Protein AF-A0A815FFQ5-F1 (afdb_monomer_lite)

Foldseek 3Di:
DVVVVVVVPPPPPPDPDDQFDWDWAADDPVRDDPPDDRTFIWGFHDADPNDTDTHGDDD

Radius of gyration: 14.05 Å; chains: 1; bounding box: 30×39×25 Å

Structure (mmCIF, N/CA/C/O backbone):
data_AF-A0A815FFQ5-F1
#
_entry.id   AF-A0A815FFQ5-F1
#
loop_
_atom_site.group_PDB
_atom_site.id
_atom_site.type_symbol
_atom_site.label_atom_id
_atom_site.label_alt_id
_atom_site.label_comp_id
_atom_site.label_asym_id
_atom_site.label_entity_id
_atom_site.label_seq_id
_atom_site.pdbx_PDB_ins_code
_atom_site.Cartn_x
_atom_site.Cartn_y
_atom_site.Cartn_z
_atom_site.occupancy
_atom_site.B_iso_or_equiv
_atom_site.auth_seq_id
_atom_site.auth_comp_id
_atom_site.auth_asym_id
_atom_site.auth_atom_id
_atom_site.pdbx_PDB_model_num
ATOM 1 N N . ALA A 1 1 ? 16.039 26.507 4.732 1.00 48.53 1 ALA A N 1
ATOM 2 C CA . ALA A 1 1 ? 15.706 25.382 5.631 1.00 48.53 1 ALA A CA 1
ATOM 3 C C . ALA A 1 1 ? 14.197 25.129 5.677 1.00 48.53 1 ALA A C 1
ATOM 5 O O . ALA A 1 1 ? 13.791 23.976 5.655 1.00 48.53 1 ALA A O 1
ATOM 6 N N . ASP A 1 2 ? 13.370 26.179 5.635 1.00 47.69 2 ASP A N 1
ATOM 7 C CA . ASP A 1 2 ? 11.907 26.075 5.790 1.00 47.69 2 ASP A CA 1
ATOM 8 C C . ASP A 1 2 ? 11.163 25.329 4.668 1.00 47.69 2 ASP A C 1
ATOM 10 O O . ASP A 1 2 ? 10.065 24.824 4.888 1.00 47.69 2 ASP A O 1
ATOM 14 N N . GLN A 1 3 ? 11.760 25.192 3.479 1.00 49.06 3 GLN A N 1
ATOM 15 C CA . GLN A 1 3 ? 11.131 24.514 2.337 1.00 49.06 3 GLN A CA 1
ATOM 16 C C . GLN A 1 3 ? 10.952 22.998 2.556 1.00 49.06 3 GLN A C 1
ATOM 18 O O . GLN A 1 3 ? 9.998 22.417 2.042 1.00 49.06 3 GLN A O 1
ATOM 23 N N . PHE A 1 4 ? 11.827 22.355 3.342 1.00 46.12 4 PHE A N 1
ATOM 24 C CA . PHE A 1 4 ? 11.740 20.913 3.622 1.00 46.12 4 PHE A CA 1
ATOM 25 C C . PHE A 1 4 ? 10.560 20.565 4.537 1.00 46.12 4 PHE A C 1
ATOM 27 O O . PHE A 1 4 ? 9.960 19.503 4.388 1.00 46.12 4 PHE A O 1
ATOM 34 N N . LEU A 1 5 ? 10.179 21.474 5.440 1.00 50.78 5 LEU A N 1
ATOM 35 C CA . LEU A 1 5 ? 9.080 21.257 6.384 1.00 50.78 5 LEU A CA 1
ATOM 36 C C . LEU A 1 5 ? 7.694 21.441 5.739 1.00 50.78 5 LEU A C 1
ATOM 38 O O . LEU A 1 5 ? 6.699 20.938 6.250 1.00 50.78 5 LEU A O 1
ATOM 42 N N . GLN A 1 6 ? 7.618 22.149 4.609 1.00 49.03 6 GLN A N 1
ATOM 43 C CA . GLN A 1 6 ? 6.350 22.438 3.930 1.00 49.03 6 GLN A CA 1
ATOM 44 C C . GLN A 1 6 ? 5.834 21.256 3.088 1.00 49.03 6 GLN A C 1
ATOM 46 O O . GLN A 1 6 ? 4.625 21.128 2.894 1.00 49.03 6 GLN A O 1
ATOM 51 N N . ASN A 1 7 ? 6.715 20.359 2.627 1.00 47.62 7 ASN A N 1
ATOM 52 C CA . ASN A 1 7 ? 6.328 19.230 1.768 1.00 47.62 7 ASN A CA 1
ATOM 53 C C . ASN A 1 7 ? 5.803 18.004 2.532 1.00 47.62 7 ASN A C 1
ATOM 55 O O . ASN A 1 7 ? 5.077 17.201 1.953 1.00 47.62 7 ASN A O 1
ATOM 59 N N . THR A 1 8 ? 6.089 17.874 3.827 1.00 50.22 8 THR A N 1
ATOM 60 C CA . THR A 1 8 ? 5.557 16.791 4.675 1.00 50.22 8 THR A CA 1
ATOM 61 C C . THR A 1 8 ? 4.105 17.021 5.111 1.00 50.22 8 THR A C 1
ATOM 63 O O . THR A 1 8 ? 3.438 16.085 5.551 1.00 50.22 8 THR A O 1
ATOM 66 N N . ALA A 1 9 ? 3.580 18.244 4.965 1.00 48.50 9 ALA A N 1
ATOM 67 C CA . ALA A 1 9 ? 2.255 18.635 5.452 1.00 48.50 9 ALA A CA 1
ATOM 68 C C . ALA A 1 9 ? 1.123 18.539 4.411 1.00 48.50 9 ALA A C 1
ATOM 70 O O . ALA A 1 9 ? -0.046 18.664 4.783 1.00 48.50 9 ALA A O 1
ATOM 71 N N . LYS A 1 10 ? 1.411 18.268 3.127 1.00 49.81 10 LYS A N 1
ATOM 72 C CA . LYS A 1 10 ? 0.364 17.879 2.165 1.00 49.81 10 LYS A CA 1
ATOM 73 C C . LYS A 1 10 ? -0.040 16.429 2.423 1.00 49.81 10 LYS A C 1
ATOM 75 O O . LYS A 1 10 ? 0.229 15.533 1.627 1.00 49.81 10 LYS A O 1
ATOM 80 N N . ARG A 1 11 ? -0.729 16.202 3.542 1.00 56.34 11 ARG A N 1
ATOM 81 C CA . ARG A 1 11 ? -1.603 15.041 3.676 1.00 56.34 11 ARG A CA 1
ATOM 82 C C . ARG A 1 11 ? -2.643 15.196 2.575 1.00 56.34 11 ARG A C 1
ATOM 84 O O . ARG A 1 11 ? -3.543 16.026 2.700 1.00 56.34 11 ARG A O 1
ATOM 91 N N . HIS A 1 12 ? -2.479 14.474 1.466 1.00 55.72 12 HIS A N 1
ATOM 92 C CA . HIS A 1 12 ? -3.600 14.275 0.559 1.00 55.72 12 HIS A CA 1
ATOM 93 C C . HIS A 1 12 ? -4.730 13.774 1.444 1.00 55.72 12 HIS A C 1
ATOM 95 O O . HIS A 1 12 ? -4.543 12.808 2.187 1.00 55.72 12 HIS A O 1
ATOM 101 N N . LYS A 1 13 ? -5.845 14.507 1.459 1.00 55.78 13 LYS A N 1
ATOM 102 C CA . LYS A 1 13 ? -7.049 14.038 2.128 1.00 55.78 13 LYS A CA 1
ATOM 103 C C . LYS A 1 13 ? -7.324 12.689 1.476 1.00 55.78 13 LYS A C 1
ATOM 105 O O . LYS A 1 13 ? -7.589 12.656 0.275 1.00 55.78 13 LYS A O 1
ATOM 110 N N . LEU A 1 14 ? -7.096 11.602 2.213 1.00 65.31 14 LEU A N 1
ATOM 111 C CA . LEU A 1 14 ? -7.420 10.278 1.712 1.00 65.31 14 LEU A CA 1
ATOM 112 C C . LEU A 1 14 ? -8.906 10.356 1.377 1.00 65.31 14 LEU A C 1
ATOM 114 O O . LEU A 1 14 ? -9.687 10.860 2.188 1.00 65.31 14 LEU A O 1
ATOM 118 N N . ALA A 1 15 ? -9.262 9.993 0.146 1.00 69.75 15 ALA A N 1
ATOM 119 C CA . ALA A 1 15 ? -10.664 9.798 -0.179 1.00 69.75 15 ALA A CA 1
ATOM 120 C C . ALA A 1 15 ? -11.241 8.802 0.836 1.00 69.75 15 ALA A C 1
ATOM 122 O O . ALA A 1 15 ? -10.492 7.984 1.374 1.00 69.75 15 ALA A O 1
ATOM 123 N N . ASP A 1 16 ? -12.537 8.883 1.120 1.00 79.75 16 ASP A N 1
ATOM 124 C CA . ASP A 1 16 ? -13.181 7.866 1.946 1.00 79.75 16 ASP A CA 1
ATOM 125 C C . ASP A 1 16 ? -13.057 6.528 1.199 1.00 79.75 16 ASP A C 1
ATOM 127 O O . ASP A 1 16 ? -13.707 6.313 0.175 1.00 79.75 16 ASP A O 1
ATOM 131 N N . LEU A 1 17 ? -12.127 5.683 1.649 1.00 86.81 17 LEU A N 1
ATOM 132 C CA . LEU A 1 17 ? -11.826 4.384 1.055 1.00 86.81 17 LEU A CA 1
ATOM 133 C C . LEU A 1 17 ? -12.717 3.335 1.702 1.00 86.81 17 LEU A C 1
ATOM 135 O O . LEU A 1 17 ? -12.949 3.391 2.904 1.00 86.81 17 LEU A O 1
ATOM 139 N N . ASN A 1 18 ? -13.152 2.342 0.939 1.00 91.44 18 ASN A N 1
ATOM 140 C CA . ASN A 1 18 ? -13.907 1.202 1.441 1.00 91.44 18 ASN A CA 1
ATOM 141 C C . ASN A 1 18 ? -13.081 -0.085 1.360 1.00 91.44 18 ASN A C 1
ATOM 143 O O . ASN A 1 18 ? -12.144 -0.210 0.571 1.00 91.44 18 ASN A O 1
ATOM 147 N N . VAL A 1 19 ? -13.441 -1.075 2.180 1.00 93.75 19 VAL A N 1
ATOM 148 C CA . VAL A 1 19 ? -12.884 -2.430 2.056 1.00 93.75 19 VAL A 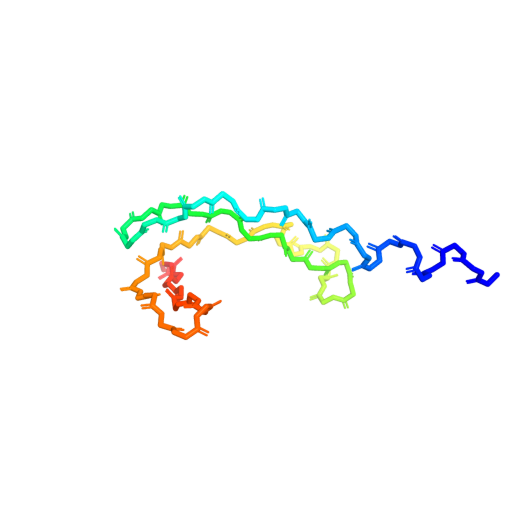CA 1
ATOM 149 C C . VAL A 1 19 ? -13.237 -2.989 0.675 1.00 93.75 19 VAL A C 1
ATOM 151 O O . VAL A 1 19 ? -14.399 -2.967 0.278 1.00 93.75 19 VAL A O 1
ATOM 154 N N . GLY A 1 20 ? -12.231 -3.498 -0.036 1.00 93.38 20 GLY A N 1
ATOM 155 C CA . GLY A 1 20 ? -12.332 -3.975 -1.416 1.00 93.38 20 GLY A CA 1
ATOM 156 C C . GLY A 1 20 ? -11.869 -2.971 -2.475 1.00 93.38 20 GLY A C 1
ATOM 157 O O . GLY A 1 20 ? -11.702 -3.368 -3.626 1.00 93.38 20 GLY A O 1
ATOM 158 N N . ASP A 1 21 ? -11.614 -1.711 -2.114 1.00 92.56 21 ASP A N 1
ATOM 159 C CA . ASP A 1 21 ? -11.123 -0.721 -3.072 1.00 92.56 21 ASP A CA 1
ATOM 160 C C . ASP A 1 21 ? -9.671 -0.998 -3.477 1.00 92.56 21 ASP A C 1
ATOM 162 O O . ASP A 1 21 ? -8.810 -1.299 -2.641 1.00 92.56 21 ASP A O 1
ATOM 166 N N . ASN A 1 22 ? -9.394 -0.827 -4.771 1.00 93.00 22 ASN A N 1
ATOM 167 C CA . ASN A 1 22 ? -8.039 -0.833 -5.308 1.00 93.00 22 ASN A CA 1
ATOM 168 C C . ASN A 1 22 ? -7.417 0.551 -5.119 1.00 93.00 22 ASN A C 1
ATOM 170 O O . ASN A 1 22 ? -7.978 1.562 -5.546 1.00 93.00 22 ASN A O 1
ATOM 174 N N . VAL A 1 23 ? -6.230 0.593 -4.524 1.00 89.69 23 VAL A N 1
ATOM 175 C CA . VAL A 1 23 ? -5.505 1.826 -4.220 1.00 89.69 23 VAL A CA 1
ATOM 176 C C . VAL A 1 23 ? -4.085 1.773 -4.761 1.00 89.69 23 VAL A C 1
ATOM 178 O O . VAL A 1 23 ? -3.443 0.724 -4.793 1.00 89.69 23 VAL A O 1
ATOM 181 N N . LEU A 1 24 ? -3.587 2.935 -5.179 1.00 89.81 24 LEU A N 1
ATOM 182 C CA . LEU A 1 24 ? -2.219 3.113 -5.643 1.00 89.81 24 LEU A CA 1
ATOM 183 C C . LEU A 1 24 ? -1.437 3.887 -4.578 1.00 89.81 24 LEU A C 1
ATOM 185 O O . LEU A 1 24 ? -1.773 5.030 -4.267 1.00 89.81 24 LEU A O 1
ATOM 189 N N . ILE A 1 25 ? -0.412 3.263 -4.006 1.00 87.81 25 ILE A N 1
ATOM 190 C CA . ILE A 1 25 ? 0.352 3.815 -2.887 1.00 87.81 25 ILE A CA 1
ATOM 191 C C . ILE A 1 25 ? 1.679 4.350 -3.427 1.00 87.81 25 ILE A C 1
ATOM 193 O O . ILE A 1 25 ? 2.469 3.554 -3.937 1.00 87.81 25 ILE A O 1
ATOM 197 N N . PRO A 1 26 ? 1.954 5.661 -3.339 1.00 86.44 26 PRO A N 1
ATOM 198 C CA . PRO A 1 26 ? 3.231 6.206 -3.779 1.00 86.44 26 PRO A CA 1
ATOM 199 C C . PRO A 1 26 ? 4.357 5.762 -2.841 1.00 86.44 26 PRO A C 1
ATOM 201 O O . PRO A 1 26 ? 4.252 5.915 -1.623 1.00 86.44 26 PRO A O 1
ATOM 204 N N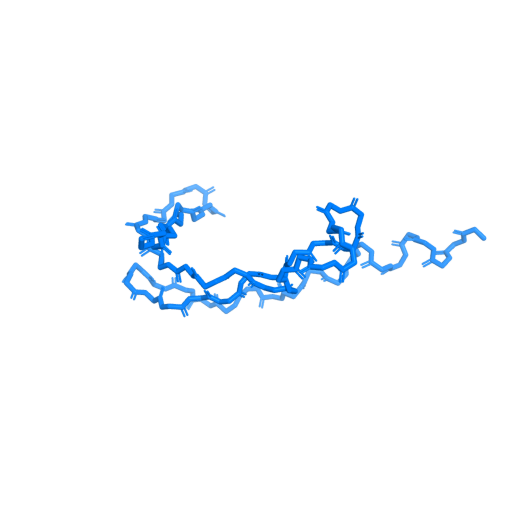 . VAL A 1 27 ? 5.444 5.248 -3.417 1.00 86.44 27 VAL A N 1
ATOM 205 C CA . VAL A 1 27 ? 6.670 4.926 -2.677 1.00 86.44 27 VAL A CA 1
ATOM 206 C C . VAL A 1 27 ? 7.479 6.218 -2.510 1.00 86.44 27 VAL A C 1
ATOM 208 O O . VAL A 1 27 ? 7.772 6.874 -3.520 1.00 86.44 27 VAL A O 1
ATOM 211 N N . PRO A 1 28 ? 7.825 6.628 -1.275 1.00 84.69 28 PRO A N 1
ATOM 212 C CA . PRO A 1 28 ? 8.630 7.822 -1.039 1.00 84.69 28 PRO A CA 1
ATOM 213 C C . PRO A 1 28 ? 9.987 7.741 -1.742 1.00 84.69 28 PRO A C 1
ATOM 215 O O . PRO A 1 28 ? 10.630 6.699 -1.727 1.00 84.69 28 PRO A O 1
ATOM 218 N N . ASP A 1 29 ? 10.470 8.859 -2.292 1.00 83.94 29 ASP A N 1
ATOM 219 C CA . ASP A 1 29 ? 11.765 8.893 -2.995 1.00 83.94 29 ASP A CA 1
ATOM 220 C C . ASP A 1 29 ? 12.958 8.493 -2.100 1.00 83.94 29 ASP A C 1
ATOM 222 O O . ASP A 1 29 ? 13.996 8.105 -2.620 1.00 83.94 29 ASP A O 1
ATOM 226 N N . VAL A 1 30 ? 12.824 8.587 -0.770 1.00 87.00 30 VAL A N 1
ATOM 227 C CA . VAL A 1 30 ? 13.861 8.165 0.194 1.00 87.00 30 VAL A CA 1
ATOM 228 C C . VAL A 1 30 ? 13.959 6.647 0.355 1.00 87.00 30 VAL A C 1
ATOM 230 O O . VAL A 1 30 ? 15.032 6.154 0.682 1.00 87.00 30 VAL A O 1
ATOM 233 N N . ASP A 1 31 ? 12.856 5.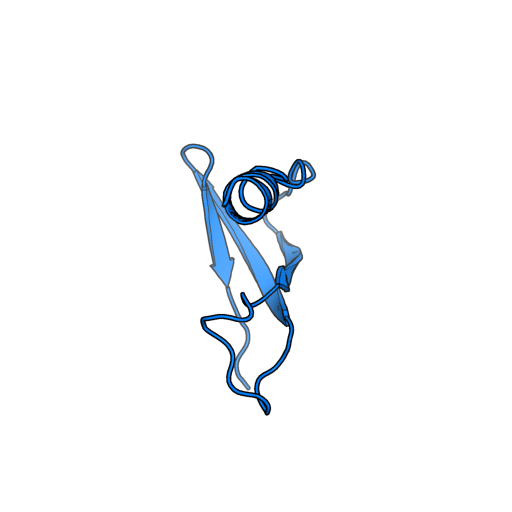934 0.122 1.00 75.94 31 ASP A N 1
ATOM 234 C CA . ASP A 1 31 ? 12.746 4.478 0.268 1.00 75.94 31 ASP A CA 1
ATOM 235 C C . ASP A 1 31 ? 12.851 3.762 -1.090 1.00 75.94 31 ASP A C 1
ATOM 237 O O . ASP A 1 31 ? 12.744 2.541 -1.151 1.00 75.94 31 ASP A O 1
ATOM 241 N N . ARG A 1 32 ? 13.009 4.525 -2.182 1.00 83.06 32 ARG A N 1
ATOM 242 C CA . ARG A 1 32 ? 12.931 4.045 -3.563 1.00 83.06 32 ARG A CA 1
ATOM 243 C C . ARG A 1 32 ? 14.310 4.045 -4.219 1.00 83.06 32 ARG A C 1
ATOM 245 O O . ARG A 1 32 ? 14.877 5.118 -4.439 1.00 83.06 32 ARG A O 1
ATOM 252 N N . ASP A 1 33 ? 14.803 2.882 -4.639 1.00 87.62 33 ASP A N 1
ATOM 253 C CA . ASP A 1 33 ? 15.940 2.821 -5.559 1.00 87.62 33 ASP A CA 1
ATOM 254 C C . ASP A 1 33 ? 15.544 3.359 -6.950 1.00 87.62 33 ASP A C 1
AT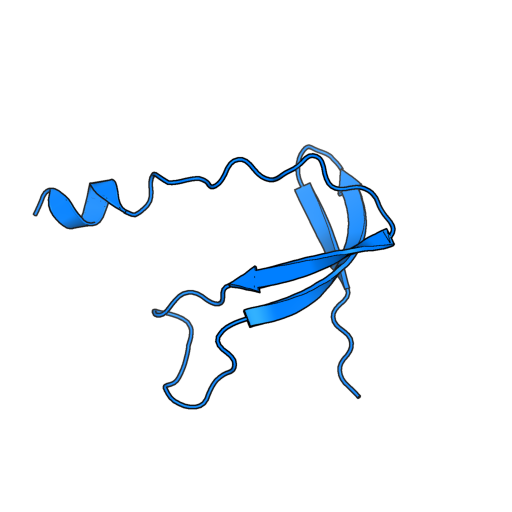OM 256 O O . ASP A 1 33 ? 14.367 3.363 -7.326 1.00 87.62 33 ASP A O 1
ATOM 260 N N . PRO A 1 34 ? 16.494 3.822 -7.784 1.00 83.88 34 PRO A N 1
ATOM 261 C CA . PRO A 1 34 ? 16.172 4.398 -9.093 1.00 83.88 34 PRO A CA 1
ATOM 262 C C . PRO A 1 34 ? 15.374 3.466 -10.018 1.00 83.88 34 PRO A C 1
ATOM 264 O O . PRO A 1 34 ? 14.674 3.943 -10.913 1.00 83.88 34 PRO A O 1
ATOM 267 N N . THR A 1 35 ? 15.497 2.155 -9.811 1.00 89.56 35 THR A N 1
ATOM 268 C CA . THR A 1 35 ? 14.824 1.103 -10.579 1.00 89.56 35 THR A CA 1
ATOM 269 C C . THR A 1 35 ? 13.493 0.653 -9.985 1.00 89.56 35 THR A C 1
ATOM 271 O O . THR A 1 35 ? 12.755 -0.057 -10.664 1.00 89.56 35 THR A O 1
ATOM 274 N N . ASP A 1 36 ? 13.169 1.051 -8.756 1.00 85.88 36 ASP A N 1
ATOM 275 C CA . ASP A 1 36 ? 11.964 0.584 -8.079 1.00 85.88 36 ASP A CA 1
ATOM 276 C C . ASP A 1 36 ? 10.701 1.225 -8.658 1.00 85.88 36 ASP A C 1
ATOM 278 O O . ASP A 1 36 ? 10.689 2.353 -9.174 1.00 85.88 36 ASP A O 1
ATOM 282 N N . ALA A 1 37 ? 9.588 0.503 -8.529 1.00 86.75 37 ALA A N 1
ATOM 283 C CA . ALA A 1 37 ? 8.282 1.012 -8.903 1.00 86.75 37 ALA A CA 1
ATOM 284 C C . ALA A 1 37 ? 7.952 2.286 -8.107 1.00 86.75 37 ALA A C 1
ATOM 286 O O . ALA A 1 37 ? 8.110 2.356 -6.890 1.00 86.75 37 ALA A O 1
ATOM 287 N N . ARG A 1 38 ? 7.437 3.313 -8.796 1.00 87.75 38 ARG A N 1
ATOM 288 C CA . ARG A 1 38 ? 7.027 4.566 -8.136 1.00 87.75 38 ARG A CA 1
ATOM 289 C C . ARG A 1 38 ? 5.813 4.396 -7.237 1.00 87.75 38 ARG A C 1
ATOM 291 O O . ARG A 1 38 ? 5.631 5.190 -6.320 1.00 87.75 38 ARG A O 1
ATOM 298 N N . ASN A 1 39 ? 4.971 3.412 -7.536 1.00 89.12 39 ASN A N 1
ATOM 299 C CA . ASN A 1 39 ? 3.773 3.139 -6.769 1.00 89.12 39 ASN A CA 1
ATOM 300 C C . ASN A 1 39 ? 3.539 1.634 -6.648 1.00 89.12 39 ASN A C 1
ATOM 302 O O . ASN A 1 39 ? 3.867 0.883 -7.565 1.00 89.12 39 ASN A O 1
ATOM 306 N N . VAL A 1 40 ? 2.898 1.237 -5.554 1.00 89.44 40 VAL A N 1
ATOM 307 C CA . VAL A 1 40 ? 2.447 -0.130 -5.288 1.00 89.44 40 VAL A CA 1
ATOM 308 C C . VAL A 1 40 ? 0.931 -0.187 -5.459 1.00 89.44 40 VAL A C 1
ATOM 310 O O . VAL A 1 40 ? 0.214 0.640 -4.893 1.00 89.44 40 VAL A O 1
ATOM 313 N N . LEU A 1 41 ? 0.438 -1.142 -6.250 1.00 91.69 41 LEU A N 1
ATOM 314 C CA . LEU A 1 41 ? -0.993 -1.427 -6.353 1.00 91.69 41 LEU A CA 1
ATOM 315 C C . LEU A 1 41 ? -1.399 -2.357 -5.206 1.00 91.69 41 LEU A C 1
ATOM 317 O O . LEU A 1 41 ? -0.789 -3.406 -5.015 1.00 91.69 41 LEU A O 1
ATOM 321 N N . ALA A 1 42 ? -2.425 -1.981 -4.453 1.00 92.12 42 ALA A N 1
ATOM 322 C CA . ALA A 1 42 ? -2.907 -2.753 -3.317 1.00 92.12 42 ALA A CA 1
ATOM 323 C C . ALA A 1 42 ? -4.434 -2.716 -3.222 1.00 92.12 42 ALA A C 1
ATOM 325 O O . ALA A 1 42 ? -5.088 -1.883 -3.849 1.00 92.12 42 ALA A O 1
ATOM 326 N N . VAL A 1 43 ? -4.996 -3.593 -2.396 1.00 94.19 43 VAL A N 1
ATOM 327 C CA . VAL A 1 43 ? -6.429 -3.638 -2.085 1.00 94.19 43 VAL A CA 1
ATOM 328 C C . VAL A 1 43 ? -6.639 -3.376 -0.600 1.00 94.19 43 VAL A C 1
ATOM 330 O O . VAL A 1 43 ? -5.908 -3.906 0.241 1.00 94.19 43 VAL A O 1
ATOM 333 N N . VAL A 1 44 ? -7.647 -2.577 -0.254 1.00 93.62 44 VAL A N 1
ATOM 334 C CA . VAL A 1 44 ? -8.038 -2.349 1.143 1.00 93.62 44 VAL A CA 1
ATOM 335 C C . VAL A 1 44 ? -8.702 -3.608 1.702 1.00 93.62 44 VAL A C 1
ATOM 337 O O . VAL A 1 44 ? -9.775 -4.005 1.258 1.00 93.62 44 VAL A O 1
ATOM 340 N N . MET A 1 45 ? -8.076 -4.239 2.693 1.00 94.62 45 MET A N 1
ATOM 341 C CA . MET A 1 45 ? -8.548 -5.488 3.309 1.00 94.62 45 MET A CA 1
ATOM 342 C C . MET A 1 45 ? -9.348 -5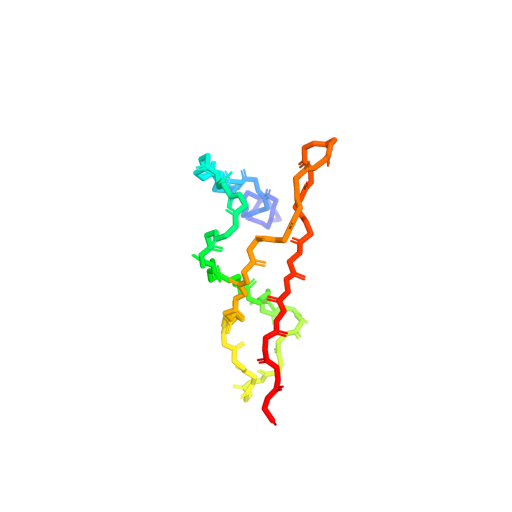.254 4.589 1.00 94.62 45 MET A C 1
ATOM 344 O O . MET A 1 45 ? -10.270 -6.003 4.892 1.00 94.62 45 MET A O 1
ATOM 348 N N . GLU A 1 46 ? -8.984 -4.232 5.360 1.00 94.00 46 GLU A N 1
ATOM 349 C CA . GLU A 1 46 ? -9.620 -3.908 6.638 1.00 94.00 46 GLU A CA 1
ATOM 350 C C . GLU A 1 46 ? -9.452 -2.417 6.928 1.00 94.00 46 GLU A C 1
ATOM 352 O O . GLU A 1 46 ? -8.439 -1.816 6.557 1.00 94.00 46 GLU A O 1
ATOM 357 N N . MET A 1 47 ? -10.427 -1.840 7.626 1.00 90.88 47 MET A N 1
ATOM 358 C CA . MET A 1 47 ? -10.366 -0.479 8.139 1.00 90.88 47 MET A CA 1
ATOM 359 C C . MET A 1 47 ? -10.651 -0.497 9.640 1.00 90.88 47 MET A C 1
ATOM 361 O O . MET A 1 47 ? -11.699 -0.984 10.068 1.00 90.88 47 MET A O 1
ATOM 365 N N . LYS A 1 48 ? -9.705 -0.004 10.442 1.00 91.44 48 LYS A N 1
ATOM 366 C CA . LYS A 1 48 ? -9.794 -0.016 11.905 1.00 91.44 48 LYS A CA 1
ATOM 367 C C . LYS A 1 48 ? -8.983 1.127 12.507 1.00 91.44 48 LYS A C 1
ATOM 369 O O . LYS A 1 48 ? -7.836 1.323 12.119 1.00 91.44 48 LYS A O 1
ATOM 374 N N . ASP A 1 49 ? -9.558 1.843 13.473 1.00 86.25 49 ASP A N 1
ATOM 375 C CA . ASP A 1 49 ? -8.891 2.918 14.227 1.00 86.25 49 ASP A CA 1
ATOM 376 C C . ASP A 1 49 ? -8.176 3.945 13.315 1.00 86.25 49 ASP A C 1
ATOM 378 O O . ASP A 1 49 ? -6.993 4.240 13.500 1.00 86.25 49 ASP A O 1
ATOM 382 N N . ASP A 1 50 ? -8.880 4.429 12.281 1.00 82.44 50 ASP A N 1
ATOM 383 C CA . ASP A 1 50 ? -8.385 5.345 11.231 1.00 82.44 50 ASP A CA 1
ATOM 384 C C . ASP A 1 50 ? -7.183 4.826 10.418 1.00 82.44 50 ASP A C 1
ATOM 386 O O . ASP A 1 50 ? -6.459 5.590 9.770 1.00 82.44 50 ASP A O 1
ATOM 390 N N . LYS A 1 51 ? -6.950 3.512 10.435 1.00 84.75 51 LYS A N 1
ATOM 391 C CA . LYS A 1 51 ? -5.891 2.840 9.680 1.00 84.75 51 LYS A CA 1
ATOM 392 C C . LYS A 1 51 ? -6.480 1.834 8.705 1.00 84.75 51 LYS A C 1
ATOM 394 O O . LYS A 1 51 ? -7.506 1.207 8.965 1.00 84.75 51 LYS A O 1
ATOM 399 N N . TYR A 1 52 ? -5.764 1.648 7.604 1.00 89.44 52 TYR A N 1
ATOM 400 C CA . TYR A 1 52 ? -6.094 0.674 6.574 1.00 89.44 52 TYR A CA 1
ATOM 401 C C . TYR A 1 52 ? -5.082 -0.464 6.598 1.00 89.44 52 TYR A C 1
ATOM 403 O O . TYR A 1 52 ? -3.872 -0.233 6.645 1.00 89.44 52 TYR A O 1
ATOM 411 N N . LYS A 1 53 ? -5.577 -1.698 6.529 1.00 92.00 53 LYS A N 1
ATOM 412 C CA . LYS A 1 53 ? -4.763 -2.869 6.212 1.00 92.00 53 LYS A CA 1
ATOM 413 C C . LYS A 1 53 ? -4.830 -3.094 4.711 1.00 92.00 53 LYS A C 1
ATOM 415 O O . LYS A 1 53 ? -5.923 -3.202 4.158 1.00 92.00 53 LYS A O 1
ATOM 420 N N . LEU A 1 54 ? -3.674 -3.164 4.067 1.00 93.00 54 LEU A N 1
ATOM 421 C CA . LEU A 1 54 ? -3.560 -3.271 2.616 1.00 93.00 54 LEU A CA 1
ATOM 422 C C . LEU A 1 54 ? -2.992 -4.642 2.250 1.00 93.00 54 LEU A C 1
ATOM 424 O O . LEU A 1 54 ? -2.071 -5.126 2.908 1.00 93.00 54 LEU A O 1
ATOM 428 N N . GLY A 1 55 ? -3.566 -5.269 1.229 1.00 92.88 55 GLY A N 1
ATOM 429 C CA . GLY A 1 55 ? -3.035 -6.473 0.600 1.00 92.88 55 GLY A CA 1
ATOM 430 C C . GLY A 1 55 ? -2.368 -6.110 -0.720 1.00 92.88 55 GLY A C 1
ATOM 431 O O . GLY A 1 55 ? -2.974 -5.413 -1.530 1.00 92.88 55 GLY A O 1
ATOM 432 N N . VAL A 1 56 ? -1.138 -6.570 -0.930 1.00 89.81 56 VAL A N 1
ATOM 433 C CA . VAL A 1 56 ? -0.422 -6.455 -2.207 1.00 89.81 56 VAL A CA 1
ATOM 434 C C . VAL A 1 56 ? -0.437 -7.832 -2.858 1.00 89.81 56 VAL A C 1
ATOM 436 O O . VAL A 1 56 ? -0.266 -8.836 -2.166 1.00 89.81 56 VAL A O 1
ATOM 439 N N . PHE A 1 57 ? -0.680 -7.883 -4.164 1.00 77.19 57 PHE A N 1
ATOM 440 C CA . PHE A 1 57 ? -0.490 -9.104 -4.939 1.00 77.19 57 PHE A CA 1
ATOM 441 C C . PHE A 1 57 ? 0.950 -9.111 -5.460 1.00 77.19 57 PHE A C 1
ATOM 443 O O . PHE A 1 57 ? 1.311 -8.231 -6.238 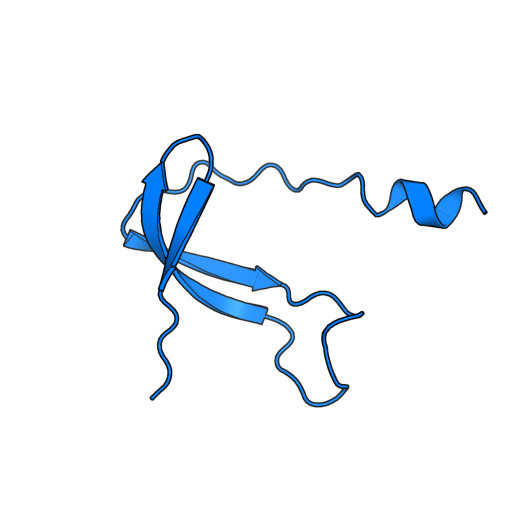1.00 77.19 57 PHE A O 1
ATOM 450 N N . ASP A 1 58 ? 1.747 -10.073 -5.002 1.00 63.78 58 ASP A N 1
ATOM 451 C CA . ASP A 1 58 ? 2.988 -10.506 -5.654 1.00 63.78 58 ASP A CA 1
ATOM 452 C C . ASP A 1 58 ? 2.651 -11.822 -6.371 1.00 63.78 58 ASP A C 1
ATOM 454 O O . ASP A 1 58 ? 2.052 -12.706 -5.750 1.00 63.78 58 ASP A O 1
ATOM 458 N N . ASP A 1 59 ? 2.951 -11.906 -7.668 1.00 52.75 59 ASP A N 1
ATOM 459 C CA . ASP A 1 59 ? 2.718 -13.086 -8.524 1.00 52.75 59 ASP A CA 1
ATOM 460 C C . ASP A 1 59 ? 3.960 -13.996 -8.545 1.00 52.75 59 ASP A C 1
ATOM 462 O O . ASP A 1 59 ? 5.091 -13.451 -8.580 1.00 52.75 59 ASP A O 1
#

Sequence (59 aa):
ADQFLQNTAKRHKLADLNVGDNVLIPVPDVDRDPTDARNVLAVVMEMKDDKYKLGVFDD

pLDDT: mean 78.35, std 16.75, range [46.12, 94.62]

Organism: NCBI:txid392030

Secondary structure (DSSP, 8-state):
-THHHHHS----------TT-EEEEEPPTTT--TTS-SEEEEEEEEEETTEEEEEE---